Protein AF-A0A453DQG2-F1 (afdb_monomer_lite)

Foldseek 3Di:
DVLQPQLAPPWDWPCCVPFNGDHPLVVQLVQFWKKAFDDDPDDDDDDDDDDDDDPPPVTSIDTDHPVVDDPPDGGPMDTSNVVSVVTDDIDDDDDDDCVVVPPPD

Structure (mmCIF, N/CA/C/O backbone):
data_AF-A0A453DQG2-F1
#
_entry.id   AF-A0A453DQG2-F1
#
loop_
_atom_site.group_PDB
_atom_site.id
_atom_site.type_symbol
_atom_site.label_atom_id
_atom_site.label_alt_id
_atom_site.label_comp_id
_atom_site.label_asym_id
_atom_site.label_entity_id
_atom_site.label_seq_id
_atom_site.pdbx_PDB_ins_code
_atom_site.Cartn_x
_atom_site.Cartn_y
_atom_site.Cartn_z
_atom_site.occupancy
_atom_site.B_iso_or_equiv
_atom_site.auth_seq_id
_atom_site.auth_comp_id
_atom_site.auth_asym_id
_atom_site.auth_atom_id
_atom_site.pdbx_PDB_model_num
ATOM 1 N N . GLU A 1 1 ? 8.469 12.569 1.836 1.00 71.31 1 GLU A N 1
ATOM 2 C CA . GLU A 1 1 ? 8.558 11.764 0.600 1.00 71.31 1 GLU A CA 1
ATOM 3 C C . GLU A 1 1 ? 8.543 10.253 0.829 1.00 71.31 1 GLU A C 1
ATOM 5 O O . GLU A 1 1 ? 7.539 9.638 0.496 1.00 71.31 1 GLU A O 1
ATOM 10 N N . SER A 1 2 ? 9.542 9.633 1.470 1.00 86.06 2 SER A N 1
ATOM 11 C CA . SER A 1 2 ? 9.698 8.161 1.440 1.00 86.06 2 SER A CA 1
ATOM 12 C C . SER A 1 2 ? 8.532 7.314 1.971 1.00 86.06 2 SER A C 1
ATOM 14 O O . SER A 1 2 ? 8.282 6.242 1.439 1.00 86.06 2 SER A O 1
ATOM 16 N N . LEU A 1 3 ? 7.801 7.775 2.993 1.00 87.12 3 LEU A N 1
ATOM 17 C CA . LEU A 1 3 ? 6.611 7.080 3.523 1.00 87.12 3 LEU A CA 1
ATOM 18 C C . LEU A 1 3 ? 5.282 7.656 3.021 1.00 87.12 3 LEU A C 1
ATOM 20 O O . LEU A 1 3 ? 4.231 7.063 3.245 1.00 87.12 3 LEU A O 1
ATOM 24 N N . LYS A 1 4 ? 5.321 8.836 2.395 1.00 89.19 4 LYS A N 1
ATOM 25 C CA . LYS A 1 4 ? 4.126 9.522 1.892 1.00 89.19 4 LYS A CA 1
ATOM 26 C C . LYS A 1 4 ? 3.836 9.125 0.450 1.00 89.19 4 LYS A C 1
ATOM 28 O O . LYS A 1 4 ? 2.691 8.830 0.142 1.00 89.19 4 LYS A O 1
ATOM 33 N N . THR A 1 5 ? 4.877 9.085 -0.377 1.00 90.94 5 THR A N 1
ATOM 34 C CA . THR A 1 5 ? 4.773 9.089 -1.841 1.00 90.94 5 THR A CA 1
ATOM 35 C C . THR A 1 5 ?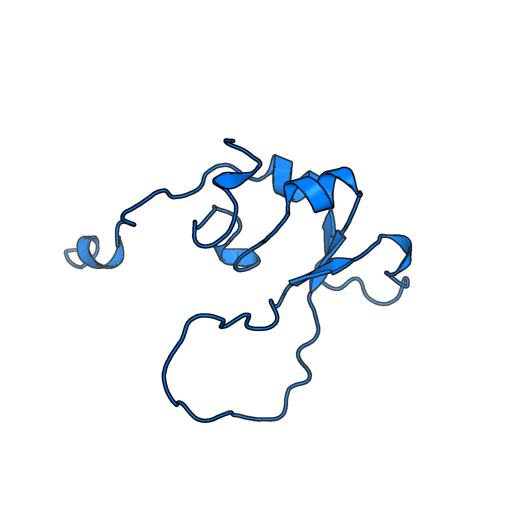 5.182 7.743 -2.430 1.00 90.94 5 THR A C 1
ATOM 37 O O . THR A 1 5 ? 4.431 7.144 -3.187 1.00 90.94 5 THR A O 1
ATOM 40 N N . PHE A 1 6 ? 6.343 7.206 -2.041 1.00 93.81 6 PHE A N 1
ATOM 41 C CA . PHE A 1 6 ? 6.851 5.953 -2.616 1.00 93.81 6 PHE A CA 1
ATOM 42 C C . PHE A 1 6 ? 5.974 4.722 -2.370 1.00 93.81 6 PHE A C 1
ATOM 44 O O . PHE A 1 6 ? 5.908 3.903 -3.277 1.00 93.81 6 PHE A O 1
ATOM 51 N N . PRO A 1 7 ? 5.303 4.539 -1.218 1.00 93.62 7 PRO A N 1
ATOM 52 C CA . PRO A 1 7 ? 4.468 3.361 -0.986 1.00 93.62 7 PRO A CA 1
ATOM 53 C C . PRO A 1 7 ? 3.090 3.452 -1.651 1.00 93.62 7 PRO A C 1
ATOM 55 O O . PRO A 1 7 ? 2.322 2.500 -1.547 1.00 93.62 7 PRO A O 1
ATOM 58 N N . GLN A 1 8 ? 2.760 4.589 -2.275 1.00 93.75 8 GLN A N 1
ATOM 59 C CA . GLN A 1 8 ? 1.494 4.758 -2.979 1.00 93.75 8 GLN A CA 1
ATOM 60 C C . GLN A 1 8 ? 1.525 3.992 -4.306 1.00 93.75 8 GLN A C 1
ATOM 62 O O . GLN A 1 8 ? 2.574 3.950 -4.965 1.00 93.75 8 GLN A O 1
ATOM 67 N N . PRO A 1 9 ? 0.387 3.427 -4.741 1.00 92.25 9 PRO A N 1
ATOM 68 C CA . PRO A 1 9 ? 0.243 2.935 -6.104 1.00 92.25 9 PRO A CA 1
ATOM 69 C C . PRO A 1 9 ? 0.673 4.010 -7.124 1.00 92.25 9 PRO A C 1
ATOM 71 O O . PRO A 1 9 ? 0.467 5.199 -6.873 1.00 92.25 9 PRO A O 1
ATOM 74 N N . PRO A 1 10 ? 1.288 3.630 -8.260 1.00 92.25 10 PRO A N 1
ATOM 75 C CA . PRO A 1 10 ? 1.426 2.270 -8.795 1.00 92.25 10 PRO A CA 1
ATOM 76 C C . PRO A 1 10 ? 2.626 1.475 -8.248 1.00 92.25 10 PRO A C 1
ATOM 78 O O . PRO A 1 10 ? 2.873 0.352 -8.692 1.00 92.25 10 PRO A O 1
ATOM 81 N N . ASN A 1 11 ? 3.390 2.021 -7.299 1.00 93.12 11 ASN A N 1
ATOM 82 C CA . ASN A 1 11 ? 4.549 1.320 -6.760 1.00 93.12 11 ASN A CA 1
ATOM 83 C C . ASN A 1 11 ? 4.114 0.100 -5.938 1.00 93.12 11 ASN A C 1
ATOM 85 O O . ASN A 1 11 ? 3.249 0.180 -5.064 1.00 93.12 11 ASN A O 1
ATOM 89 N N . ARG A 1 12 ? 4.733 -1.053 -6.210 1.00 93.25 12 ARG A N 1
ATOM 90 C CA . ARG A 1 12 ? 4.511 -2.268 -5.425 1.00 93.25 12 ARG A CA 1
ATOM 91 C C . ARG A 1 12 ? 5.275 -2.166 -4.119 1.00 93.25 12 ARG A C 1
ATOM 93 O O . ARG A 1 12 ? 6.392 -1.661 -4.083 1.00 93.25 12 ARG A O 1
ATOM 100 N N . THR A 1 13 ? 4.702 -2.730 -3.068 1.00 95.12 13 THR A N 1
ATOM 101 C CA . THR A 1 13 ? 5.347 -2.880 -1.762 1.00 95.12 13 THR A CA 1
ATOM 102 C C . THR A 1 13 ? 5.343 -4.345 -1.343 1.00 95.12 13 THR A C 1
ATOM 104 O O . THR A 1 13 ? 4.648 -5.176 -1.938 1.00 95.12 13 THR A O 1
ATOM 107 N N . ASN A 1 14 ? 6.036 -4.674 -0.251 1.00 95.25 14 ASN A N 1
ATOM 108 C CA . ASN A 1 14 ? 5.940 -6.007 0.353 1.00 95.25 14 ASN A CA 1
ATOM 109 C C . ASN A 1 14 ? 4.518 -6.373 0.810 1.00 95.25 14 ASN A C 1
ATOM 111 O O . ASN A 1 14 ? 4.226 -7.546 1.015 1.00 95.25 14 ASN A O 1
ATOM 115 N N . LEU A 1 15 ? 3.638 -5.383 0.980 1.00 95.06 15 LEU A N 1
ATOM 116 C CA . LEU A 1 15 ? 2.256 -5.578 1.411 1.00 95.06 15 LEU A CA 1
ATOM 117 C C . LEU A 1 15 ? 1.322 -5.895 0.232 1.00 95.06 15 LEU A C 1
ATOM 119 O O . LEU A 1 15 ? 0.278 -6.518 0.429 1.00 95.06 15 LEU A O 1
ATOM 123 N N . THR A 1 16 ? 1.712 -5.528 -0.995 1.00 92.19 16 THR A N 1
ATOM 124 C CA . THR A 1 16 ? 0.876 -5.669 -2.197 1.00 92.19 16 THR A CA 1
ATOM 125 C C . THR A 1 16 ? 0.484 -7.117 -2.485 1.00 92.19 16 THR A C 1
ATOM 127 O O . THR A 1 16 ? -0.610 -7.360 -2.981 1.00 92.19 16 THR A O 1
ATOM 130 N N . ALA A 1 17 ? 1.334 -8.088 -2.138 1.00 89.38 17 ALA A N 1
ATOM 131 C CA . ALA A 1 17 ? 1.048 -9.507 -2.356 1.00 89.38 17 ALA A CA 1
ATOM 132 C C . ALA A 1 17 ? -0.166 -10.014 -1.557 1.00 89.38 17 ALA A C 1
ATOM 134 O O . ALA A 1 17 ? -0.869 -10.907 -2.016 1.00 89.38 17 ALA A O 1
ATOM 135 N N . THR A 1 18 ? -0.412 -9.458 -0.368 1.00 90.81 18 THR A N 1
ATOM 136 C CA . THR A 1 18 ? -1.501 -9.900 0.517 1.00 90.81 18 THR A CA 1
ATOM 137 C C . THR A 1 18 ? -2.740 -9.027 0.383 1.00 90.81 18 THR A C 1
ATOM 139 O O . THR A 1 18 ? -3.853 -9.544 0.360 1.00 90.81 18 THR A O 1
ATOM 142 N N . TYR A 1 19 ? -2.552 -7.710 0.309 1.00 91.62 19 TYR A N 1
ATOM 143 C CA . TYR A 1 19 ? -3.649 -6.746 0.415 1.00 91.62 19 TYR A CA 1
ATOM 144 C C . TYR A 1 19 ? -3.996 -6.063 -0.911 1.00 91.62 19 TYR A C 1
ATOM 146 O O . TYR A 1 19 ? -4.963 -5.310 -0.972 1.00 91.62 19 TYR A O 1
ATOM 154 N N . GLY A 1 20 ? -3.223 -6.312 -1.971 1.00 91.56 20 GLY A N 1
ATOM 155 C CA . GLY A 1 20 ? -3.312 -5.544 -3.208 1.00 91.56 20 GLY A CA 1
ATOM 156 C C . GLY A 1 20 ? -2.734 -4.127 -3.063 1.00 91.56 20 GLY A C 1
ATOM 157 O O . GLY A 1 20 ? -1.977 -3.848 -2.127 1.00 91.56 20 GLY A O 1
ATOM 158 N N . PRO A 1 21 ? -3.022 -3.227 -4.016 1.00 91.69 21 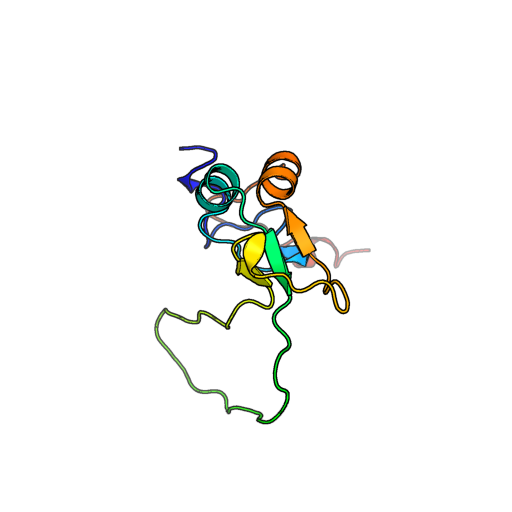PRO A N 1
ATOM 159 C CA . PRO A 1 21 ? -2.638 -1.821 -3.922 1.00 91.69 21 PRO A CA 1
ATOM 160 C C . PRO A 1 21 ? -3.264 -1.167 -2.680 1.00 91.69 21 PRO A C 1
ATOM 162 O O . PRO A 1 21 ? -4.474 -1.243 -2.488 1.00 91.69 21 PRO A O 1
ATOM 165 N N . ILE A 1 22 ? -2.449 -0.521 -1.839 1.00 92.19 22 ILE A N 1
ATOM 166 C CA . ILE A 1 22 ? -2.919 0.203 -0.649 1.00 92.19 22 ILE A CA 1
ATOM 167 C C . ILE A 1 22 ? -2.602 1.684 -0.831 1.00 92.19 22 ILE A C 1
ATOM 169 O O . ILE A 1 22 ? -1.435 2.071 -0.784 1.00 92.19 22 ILE A O 1
ATOM 173 N N . SER A 1 23 ? -3.637 2.506 -0.969 1.00 93.00 23 SER A N 1
ATOM 174 C CA . SER A 1 23 ? -3.506 3.965 -0.980 1.00 93.00 23 SER A CA 1
ATOM 175 C C . SER A 1 23 ? -3.609 4.544 0.431 1.00 93.00 23 SER A C 1
ATOM 177 O O . SER A 1 23 ? -4.217 3.950 1.322 1.00 93.00 23 SER A O 1
ATOM 179 N N . ASP A 1 24 ? -2.991 5.705 0.649 1.00 94.44 24 ASP A N 1
ATOM 180 C CA . ASP A 1 24 ? -3.144 6.528 1.856 1.00 94.44 24 ASP A CA 1
ATOM 181 C C . ASP A 1 24 ? -2.807 5.832 3.186 1.00 94.44 24 ASP A C 1
ATOM 183 O O . ASP A 1 24 ? -3.224 6.275 4.256 1.00 94.44 24 ASP A O 1
ATOM 187 N N . LEU A 1 25 ? -1.972 4.784 3.157 1.00 95.31 25 LEU A N 1
ATOM 188 C CA . LEU A 1 25 ? -1.616 3.981 4.334 1.00 95.31 25 LEU A CA 1
ATOM 189 C C . LEU A 1 25 ? -1.132 4.824 5.530 1.00 95.31 25 LEU A C 1
ATOM 191 O O . LEU A 1 25 ? -1.529 4.584 6.671 1.00 95.31 25 LEU A O 1
ATOM 195 N N . LEU A 1 26 ? -0.278 5.824 5.288 1.00 95.25 26 LEU A N 1
ATOM 196 C CA . LEU A 1 26 ? 0.221 6.698 6.353 1.00 95.25 26 LEU A CA 1
ATOM 197 C C . LEU A 1 26 ? -0.881 7.604 6.923 1.00 95.25 26 LEU A C 1
ATOM 199 O O . LEU A 1 26 ? -0.876 7.886 8.120 1.00 95.25 26 LEU A O 1
ATOM 203 N N . ILE A 1 27 ? -1.814 8.063 6.087 1.00 95.50 27 ILE A N 1
ATOM 204 C CA . ILE A 1 27 ? -2.949 8.893 6.511 1.00 95.50 27 ILE A CA 1
ATOM 205 C C . ILE A 1 27 ? -3.910 8.040 7.343 1.00 95.50 27 ILE A C 1
ATOM 207 O O . ILE A 1 27 ? -4.258 8.419 8.458 1.00 95.50 27 ILE A O 1
ATOM 211 N N . ALA A 1 28 ? -4.244 6.841 6.864 1.00 95.50 28 ALA A N 1
ATOM 212 C CA . ALA A 1 28 ? -5.037 5.861 7.596 1.00 95.50 28 ALA A CA 1
ATOM 213 C C . ALA A 1 28 ? -4.417 5.524 8.964 1.00 95.50 28 ALA A C 1
ATOM 215 O O . ALA A 1 28 ? -5.123 5.474 9.966 1.00 95.50 28 ALA A O 1
ATOM 216 N N . ALA A 1 29 ? -3.090 5.368 9.036 1.00 95.75 29 ALA A N 1
ATOM 217 C CA . ALA A 1 29 ? -2.387 5.117 10.293 1.00 95.75 29 ALA A CA 1
ATOM 218 C C . ALA A 1 29 ? -2.482 6.288 11.280 1.00 95.75 29 ALA A C 1
ATOM 220 O O . ALA A 1 29 ? -2.680 6.058 12.471 1.00 95.75 29 ALA A O 1
ATOM 221 N N . LYS A 1 30 ? -2.367 7.531 10.796 1.00 95.88 30 LYS A N 1
ATOM 222 C CA . LYS A 1 30 ? -2.553 8.733 11.627 1.00 95.88 30 LYS A CA 1
ATOM 223 C C . LYS A 1 30 ? -3.977 8.844 12.162 1.00 95.88 30 LYS A C 1
ATOM 225 O O . LYS A 1 30 ? -4.157 9.238 13.306 1.00 95.88 30 LYS A O 1
ATOM 230 N N . ASN A 1 31 ? -4.948 8.437 11.353 1.00 95.88 31 ASN A N 1
ATOM 231 C CA . ASN A 1 31 ? -6.367 8.448 11.695 1.00 95.88 31 ASN A CA 1
ATOM 232 C C . ASN A 1 31 ? -6.817 7.170 12.426 1.00 95.88 31 ASN A C 1
ATOM 234 O O . ASN A 1 31 ? -8.009 6.936 12.540 1.00 95.88 31 ASN A O 1
ATOM 238 N N . GLN A 1 32 ? -5.880 6.329 12.887 1.00 94.50 32 GLN A N 1
ATOM 239 C CA . GLN A 1 32 ? -6.161 5.094 13.635 1.00 94.50 32 GLN A CA 1
ATOM 240 C C . GLN A 1 32 ? -7.119 4.118 12.924 1.00 94.50 32 GLN A C 1
ATOM 242 O O . GLN A 1 32 ? -7.786 3.313 13.566 1.00 94.50 32 GLN A O 1
ATOM 247 N N . LYS A 1 33 ? -7.137 4.136 11.588 1.00 94.50 33 LYS A N 1
ATOM 248 C CA . LYS A 1 33 ? -8.017 3.285 10.784 1.00 94.50 33 LYS A CA 1
ATOM 249 C C . LYS A 1 33 ? -7.580 1.824 10.763 1.00 94.50 33 LYS A C 1
ATOM 251 O O . LYS A 1 33 ? -6.401 1.483 10.951 1.00 94.50 33 LYS A O 1
ATOM 256 N N . ILE A 1 34 ? -8.536 0.966 10.432 1.00 93.44 34 ILE A N 1
ATOM 257 C CA . ILE A 1 34 ? -8.372 -0.481 10.320 1.00 93.44 34 ILE A CA 1
ATOM 258 C C . ILE A 1 34 ? -8.605 -0.896 8.876 1.00 93.44 34 ILE A C 1
ATOM 260 O O . ILE A 1 34 ? -9.580 -0.491 8.254 1.00 93.44 34 ILE A O 1
ATOM 264 N N . LEU A 1 35 ? -7.692 -1.694 8.331 1.00 92.75 35 LEU A N 1
ATOM 265 C CA . LEU A 1 35 ? -7.874 -2.329 7.036 1.00 92.75 35 LEU A CA 1
ATOM 266 C C . LEU A 1 35 ? -8.752 -3.571 7.222 1.00 92.75 35 LEU A C 1
ATOM 268 O O . LEU A 1 35 ? -8.376 -4.460 7.988 1.00 92.75 35 LEU A O 1
ATOM 272 N N . VAL A 1 36 ? -9.888 -3.632 6.533 1.00 91.00 36 VAL A N 1
ATOM 273 C CA . VAL A 1 36 ? -10.854 -4.739 6.594 1.00 91.00 36 VAL A CA 1
ATOM 274 C C . VAL A 1 36 ? -11.081 -5.336 5.215 1.00 91.00 36 VAL A C 1
ATOM 276 O O . VAL A 1 36 ? -11.078 -4.612 4.219 1.00 91.00 36 VAL A O 1
ATOM 279 N N . GLU A 1 37 ? -11.264 -6.654 5.162 1.00 88.75 37 GLU A N 1
ATOM 280 C CA . GLU A 1 37 ? -11.657 -7.359 3.943 1.00 88.75 37 GLU A CA 1
ATOM 281 C C . GLU A 1 37 ? -13.118 -7.027 3.595 1.00 88.75 37 GLU A C 1
ATOM 283 O O . GLU A 1 37 ? -13.989 -7.096 4.460 1.00 88.75 37 GLU A O 1
ATOM 288 N N . VAL A 1 38 ? -13.386 -6.635 2.348 1.00 85.75 38 VAL A N 1
ATOM 289 C CA . VAL A 1 38 ? -14.741 -6.394 1.840 1.00 85.75 38 VAL A CA 1
ATOM 290 C C . VAL A 1 38 ? -15.255 -7.696 1.243 1.00 85.75 38 VAL A C 1
ATOM 292 O O . VAL A 1 38 ? -14.667 -8.214 0.290 1.00 85.75 38 VAL A O 1
ATOM 295 N N . GLU A 1 39 ? -16.354 -8.223 1.781 1.00 71.62 39 GLU A N 1
ATOM 296 C CA . GLU A 1 39 ? -17.033 -9.364 1.175 1.00 71.62 39 GLU A CA 1
ATOM 297 C C . GLU A 1 39 ? -17.470 -8.995 -0.242 1.00 71.62 39 GLU A C 1
ATOM 299 O O . GLU A 1 39 ? -18.233 -8.056 -0.475 1.00 71.62 39 GLU A O 1
ATOM 304 N N . SER A 1 40 ? -16.931 -9.718 -1.219 1.00 62.41 40 SER A N 1
ATOM 305 C CA . SER A 1 40 ? -17.341 -9.567 -2.606 1.00 62.41 40 SER A CA 1
ATOM 306 C C . SER A 1 40 ? -18.688 -10.262 -2.745 1.00 62.41 40 SER A C 1
ATOM 308 O O . SER A 1 40 ? -18.744 -11.489 -2.680 1.00 62.41 40 SER A O 1
ATOM 310 N N . SER A 1 41 ? -19.774 -9.510 -2.935 1.00 51.75 41 SER A N 1
ATOM 311 C CA . SER A 1 41 ? -21.060 -10.095 -3.320 1.00 51.75 41 SER A CA 1
ATOM 312 C C . SER A 1 41 ? -20.880 -10.778 -4.682 1.00 51.75 41 SER A C 1
ATOM 314 O O . SER A 1 41 ? -20.870 -10.127 -5.730 1.00 51.75 41 SER A O 1
ATOM 316 N N . SER A 1 42 ? -20.620 -12.081 -4.672 1.00 47.53 42 SER A N 1
ATOM 317 C CA . SER A 1 42 ? -20.370 -12.867 -5.874 1.00 47.53 42 SER A CA 1
ATOM 318 C C . SER A 1 42 ? -21.643 -12.943 -6.718 1.00 47.53 42 SER A C 1
ATOM 320 O O . SER A 1 42 ? -22.692 -13.366 -6.242 1.00 47.53 42 SER A O 1
ATOM 322 N N . GLY A 1 43 ? -21.567 -12.505 -7.980 1.00 43.62 43 GLY A N 1
ATOM 323 C CA . GLY A 1 43 ? -22.710 -12.644 -8.882 1.00 43.62 43 GLY A CA 1
ATOM 324 C C . GLY A 1 43 ? -22.721 -11.824 -10.168 1.00 43.62 43 GLY A C 1
ATOM 325 O O . GLY A 1 43 ? -23.794 -11.364 -10.542 1.00 43.62 43 GLY A O 1
ATOM 326 N N . LYS A 1 44 ? -21.597 -11.624 -10.872 1.00 37.47 44 LYS A N 1
ATOM 327 C CA . LYS A 1 44 ? -21.625 -11.529 -12.349 1.00 37.47 44 LYS A CA 1
ATOM 328 C C . LYS A 1 44 ? -20.220 -11.558 -12.962 1.00 37.47 44 LYS A C 1
ATOM 330 O O . LYS A 1 44 ? -19.384 -10.766 -12.527 1.00 37.47 44 LYS A O 1
ATOM 335 N N . PRO A 1 45 ? -19.964 -12.387 -13.991 1.00 41.50 45 PRO A N 1
ATOM 336 C CA . PRO A 1 45 ? -18.824 -12.166 -14.868 1.00 41.50 45 PRO A CA 1
ATOM 337 C C . PRO A 1 45 ? -19.103 -10.889 -15.674 1.00 41.50 45 PRO A C 1
ATOM 339 O O . PRO A 1 45 ? -20.241 -10.654 -16.090 1.00 41.50 45 PRO A O 1
ATOM 342 N N . ARG A 1 46 ? -18.101 -10.026 -15.838 1.00 42.97 46 ARG A N 1
ATOM 343 C CA . ARG A 1 46 ? -18.183 -8.890 -16.759 1.00 42.97 46 ARG A CA 1
ATOM 344 C C . ARG A 1 46 ? -17.093 -9.046 -17.802 1.00 42.97 46 ARG A C 1
ATOM 346 O O . ARG A 1 46 ? -15.931 -9.228 -17.452 1.00 42.97 46 ARG A O 1
ATOM 353 N N . ASP A 1 47 ? -17.554 -9.023 -19.043 1.00 41.91 47 ASP A N 1
ATOM 354 C CA . ASP A 1 47 ? -16.802 -9.204 -20.269 1.00 41.91 47 ASP A CA 1
ATOM 355 C C . ASP A 1 47 ? -15.640 -8.215 -20.408 1.00 41.91 47 ASP A C 1
ATOM 357 O O . ASP A 1 47 ? -15.693 -7.062 -19.972 1.00 41.91 47 ASP A O 1
ATOM 361 N N . GLU A 1 48 ? -14.583 -8.710 -21.039 1.00 54.84 48 GLU A N 1
ATOM 362 C CA . GLU A 1 48 ? -13.379 -7.981 -21.403 1.00 54.84 48 GLU A CA 1
ATOM 363 C C . GLU A 1 48 ? -13.686 -6.923 -22.476 1.00 54.84 48 GLU A C 1
ATOM 365 O O . GLU A 1 48 ? -13.970 -7.274 -23.619 1.00 54.84 48 GLU A O 1
ATOM 370 N N . GLN A 1 49 ? -13.552 -5.624 -22.164 1.00 40.53 49 GLN A N 1
ATOM 371 C CA . GLN A 1 49 ? -13.246 -4.631 -23.204 1.00 40.53 49 GLN A CA 1
ATOM 372 C C . GLN A 1 49 ? -12.610 -3.326 -22.680 1.00 40.53 49 GLN A C 1
ATOM 374 O O . GLN A 1 49 ? -13.261 -2.466 -22.101 1.00 40.53 49 GLN A O 1
ATOM 379 N N . ASN A 1 50 ? -11.303 -3.222 -22.937 1.00 39.69 50 ASN A N 1
ATOM 380 C CA . ASN A 1 50 ? -10.492 -2.079 -23.386 1.00 39.69 50 ASN A CA 1
ATOM 381 C C . ASN A 1 50 ? -10.659 -0.649 -22.808 1.00 39.69 50 ASN A C 1
ATOM 383 O O . ASN A 1 50 ? -11.623 0.056 -23.083 1.00 39.69 50 ASN A O 1
ATOM 387 N N . ASN A 1 51 ? -9.504 -0.180 -22.306 1.00 39.81 51 ASN A N 1
ATOM 388 C CA . ASN A 1 51 ? -8.917 1.170 -22.342 1.00 39.81 51 ASN A CA 1
ATOM 389 C C . ASN A 1 51 ? -9.308 2.247 -21.309 1.00 39.81 51 ASN A C 1
ATOM 391 O O . ASN A 1 51 ? -10.464 2.553 -21.061 1.00 39.81 51 ASN A O 1
ATOM 395 N N . VAL A 1 52 ? -8.233 2.910 -20.852 1.00 36.88 52 VAL A N 1
ATOM 396 C CA . VAL A 1 52 ? -8.130 4.122 -20.019 1.00 36.88 52 VAL A CA 1
ATOM 397 C C . VAL A 1 52 ? -8.333 3.917 -18.511 1.00 36.88 52 VAL A C 1
ATOM 399 O O . VAL A 1 52 ? -9.390 4.135 -17.943 1.00 36.88 52 VAL A O 1
ATOM 402 N N . GLY A 1 53 ? -7.230 3.578 -17.842 1.00 38.06 53 GLY A N 1
ATOM 403 C CA . GLY A 1 53 ? -6.679 4.483 -16.831 1.00 38.06 53 GLY A CA 1
ATOM 404 C C . GLY A 1 53 ? -7.439 4.732 -15.530 1.00 38.06 53 GLY A C 1
ATOM 405 O O . GLY A 1 53 ? -7.124 5.727 -14.904 1.00 38.06 53 GLY A O 1
ATOM 406 N N . GLU A 1 54 ? -8.368 3.891 -15.077 1.00 42.81 54 GLU A N 1
ATOM 407 C CA . GLU A 1 54 ? -8.882 4.010 -13.700 1.00 42.81 54 GLU A CA 1
ATOM 408 C C . GLU A 1 54 ? -9.539 2.713 -13.208 1.00 42.81 54 GLU A C 1
ATOM 410 O O . GLU A 1 54 ? -10.677 2.673 -12.754 1.00 42.81 54 GLU A O 1
ATOM 415 N N . ASN A 1 55 ? -8.816 1.596 -13.289 1.00 35.75 55 ASN A N 1
ATOM 416 C CA . ASN A 1 55 ? -9.312 0.332 -12.749 1.00 35.75 55 ASN A CA 1
ATOM 417 C C . ASN A 1 55 ? -9.040 0.278 -11.244 1.00 35.75 55 ASN A C 1
ATOM 419 O O . ASN A 1 55 ? -8.231 -0.524 -10.773 1.00 35.75 55 ASN A O 1
ATOM 423 N N . ALA A 1 56 ? -9.738 1.113 -10.475 1.00 44.28 56 ALA A N 1
ATOM 424 C CA . ALA A 1 56 ? -10.016 0.796 -9.085 1.00 44.28 56 ALA A CA 1
ATOM 425 C C . ALA A 1 56 ? -10.930 -0.439 -9.089 1.00 44.28 56 ALA A C 1
ATOM 427 O O . ALA A 1 56 ? -12.145 -0.341 -8.932 1.00 44.28 56 ALA A O 1
ATOM 428 N N . HIS A 1 57 ? -10.354 -1.630 -9.303 1.00 46.41 57 HIS A N 1
ATOM 429 C CA . HIS A 1 57 ? -10.950 -2.829 -8.728 1.00 46.41 57 HIS A CA 1
ATOM 430 C C . HIS A 1 57 ? -11.264 -2.460 -7.280 1.00 46.41 57 HIS A C 1
ATOM 432 O O . HIS A 1 57 ? -10.331 -2.009 -6.604 1.00 46.41 57 HIS A O 1
ATOM 438 N N . PRO A 1 58 ? -12.526 -2.557 -6.818 1.00 54.78 58 PRO A N 1
ATOM 439 C CA . PRO A 1 58 ? -12.819 -2.323 -5.418 1.00 54.78 58 PRO A CA 1
ATOM 440 C C . PRO A 1 58 ? -11.907 -3.274 -4.661 1.00 54.78 58 PRO A C 1
ATOM 442 O O . PRO A 1 58 ? -12.017 -4.495 -4.790 1.00 54.78 58 PRO A O 1
ATOM 445 N N . GLY A 1 59 ? -10.890 -2.694 -4.023 1.00 63.91 59 GLY A N 1
ATOM 446 C CA . GLY A 1 59 ? -9.833 -3.466 -3.411 1.00 63.91 59 GLY A CA 1
ATOM 447 C C . GLY A 1 59 ? -10.497 -4.436 -2.457 1.00 63.91 59 GLY A C 1
ATOM 448 O O . GLY A 1 59 ? -11.403 -4.054 -1.714 1.00 63.91 59 GLY A O 1
ATOM 449 N N . LYS A 1 60 ? -10.034 -5.687 -2.458 1.00 84.75 60 LYS A N 1
ATOM 450 C CA . LYS A 1 60 ? -10.456 -6.703 -1.485 1.00 84.75 60 LYS A CA 1
ATOM 451 C C . LYS A 1 60 ? -10.385 -6.181 -0.048 1.00 84.75 60 LYS A C 1
ATOM 453 O O . LYS A 1 60 ? -11.027 -6.735 0.830 1.00 84.75 60 LYS A O 1
ATOM 458 N N . PHE A 1 61 ? -9.623 -5.114 0.186 1.00 89.31 61 PHE A N 1
ATOM 459 C CA . PHE A 1 61 ? -9.478 -4.450 1.460 1.00 89.31 61 PHE A CA 1
ATOM 460 C C . PHE A 1 61 ? -9.781 -2.949 1.376 1.00 89.31 61 PHE A C 1
ATOM 462 O O . PHE A 1 61 ? -9.400 -2.288 0.410 1.00 89.31 61 PHE A O 1
ATOM 469 N N . LYS A 1 62 ? -10.396 -2.397 2.429 1.00 91.69 62 LYS A N 1
ATOM 470 C CA . LYS A 1 62 ? -10.629 -0.951 2.601 1.00 91.69 62 LYS A CA 1
ATOM 471 C C . LYS A 1 62 ? -10.313 -0.496 4.025 1.00 91.69 62 LYS A C 1
ATOM 473 O O . LYS A 1 62 ? -10.377 -1.298 4.953 1.00 91.69 62 LYS A O 1
ATOM 478 N N . PHE A 1 63 ? -9.983 0.783 4.203 1.00 92.81 63 PHE A N 1
ATOM 479 C CA . PHE A 1 63 ? -9.819 1.370 5.534 1.00 92.81 63 PHE A CA 1
ATOM 480 C C . PHE A 1 63 ? -11.161 1.854 6.088 1.00 92.81 63 PHE A C 1
ATOM 482 O O . PHE A 1 63 ? -11.833 2.653 5.440 1.00 92.81 63 PHE A O 1
ATOM 489 N N . VAL A 1 64 ? -11.500 1.414 7.294 1.00 92.31 64 VAL A N 1
ATOM 490 C CA . VAL A 1 64 ? -12.675 1.839 8.069 1.00 92.31 64 VAL A CA 1
ATOM 491 C C . VAL A 1 64 ? -12.242 2.391 9.422 1.00 92.31 64 VAL A C 1
ATOM 493 O O . VAL A 1 64 ? -11.108 2.159 9.861 1.00 92.31 64 VAL A O 1
ATOM 496 N N . ASP A 1 65 ? -13.131 3.134 10.069 1.00 90.69 65 ASP A N 1
ATOM 497 C CA . ASP A 1 65 ? -12.915 3.592 11.439 1.00 90.69 65 ASP A CA 1
ATOM 498 C C . ASP A 1 65 ? -13.176 2.443 12.429 1.00 90.69 65 ASP A C 1
ATOM 500 O O . ASP A 1 65 ? -13.995 1.559 12.177 1.00 90.69 65 ASP A O 1
ATOM 504 N N . ASP A 1 66 ? -12.465 2.430 13.561 1.00 79.00 66 ASP A N 1
ATOM 505 C CA . ASP A 1 66 ? -12.546 1.347 14.563 1.00 79.00 66 ASP A CA 1
ATOM 506 C C . ASP A 1 66 ? -13.980 1.166 15.109 1.00 79.00 66 ASP A C 1
ATOM 508 O O . ASP A 1 66 ? -14.430 0.058 15.390 1.00 79.00 66 ASP A O 1
ATOM 512 N N . SER A 1 67 ? -14.757 2.254 15.155 1.00 73.69 67 SER A N 1
ATOM 513 C CA . SER A 1 67 ? -16.164 2.254 15.573 1.00 73.69 67 SER A CA 1
ATOM 514 C C . SER A 1 67 ? -17.120 1.530 14.620 1.00 73.69 67 SER A C 1
ATOM 516 O O . SER A 1 67 ? -18.233 1.205 15.026 1.00 73.69 67 SER A O 1
ATOM 518 N N . GLU A 1 68 ? -16.729 1.295 13.363 1.00 65.19 68 GLU A N 1
ATOM 519 C CA . GLU A 1 68 ? -17.584 0.650 12.355 1.00 65.19 68 GLU A CA 1
ATOM 520 C C . GLU A 1 68 ? -17.520 -0.886 12.405 1.00 65.19 68 GLU A C 1
ATOM 522 O O . GLU A 1 68 ? -18.340 -1.559 11.779 1.00 65.19 68 GLU A O 1
ATOM 527 N N . ILE A 1 69 ? -16.580 -1.464 13.161 1.00 64.56 69 ILE A N 1
ATOM 528 C CA . ILE A 1 69 ? -16.424 -2.918 13.266 1.00 64.56 69 ILE A CA 1
ATOM 529 C C . ILE A 1 69 ? -17.336 -3.443 14.382 1.00 64.56 69 ILE A C 1
ATOM 531 O O . ILE A 1 69 ? -16.961 -3.505 15.555 1.00 64.56 69 ILE A O 1
ATOM 535 N N . GLN A 1 70 ? -18.558 -3.836 14.018 1.00 57.22 70 GLN A N 1
ATOM 536 C CA . GLN A 1 70 ? -19.439 -4.577 14.923 1.00 57.22 70 GLN A CA 1
ATOM 537 C C . GLN A 1 70 ? -18.807 -5.942 15.256 1.00 57.22 70 GLN A C 1
ATOM 539 O O . GLN A 1 70 ? -18.152 -6.562 14.424 1.00 57.22 70 GLN A O 1
ATOM 544 N N . LYS A 1 71 ? -18.944 -6.384 16.513 1.00 56.50 71 LYS A N 1
ATOM 545 C CA . LYS A 1 71 ? -18.205 -7.504 17.138 1.00 56.50 71 LYS A CA 1
ATOM 546 C C . LYS A 1 71 ? -18.455 -8.900 16.540 1.00 56.50 71 LYS A C 1
ATOM 548 O O . LYS A 1 71 ? -17.894 -9.866 17.061 1.00 56.50 71 LYS A O 1
ATOM 553 N N . GLU A 1 72 ? -19.274 -9.030 15.508 1.00 50.44 72 GLU A N 1
ATOM 554 C CA . GLU A 1 72 ? -19.630 -10.319 14.920 1.00 50.44 72 GLU A CA 1
ATOM 555 C C . GLU A 1 72 ? -18.694 -10.650 13.756 1.00 50.44 72 GLU A C 1
ATOM 557 O O . GLU A 1 72 ? -18.567 -9.886 12.808 1.00 50.44 72 GLU A O 1
ATOM 562 N N . GLU A 1 73 ? -17.973 -11.764 13.927 1.00 52.97 73 GLU A N 1
ATOM 563 C CA . GLU A 1 73 ? -16.976 -12.354 13.024 1.00 52.97 73 GLU A CA 1
ATOM 564 C C . GLU A 1 73 ? -15.952 -11.377 12.457 1.00 52.97 73 GLU A C 1
ATOM 566 O O . GLU A 1 73 ? -16.138 -10.829 11.385 1.00 52.97 73 GLU A O 1
ATOM 571 N N . ARG A 1 74 ? -14.807 -11.216 13.140 1.00 57.00 74 ARG A N 1
ATOM 572 C CA . ARG A 1 74 ? -13.671 -10.439 12.615 1.00 57.00 74 ARG A CA 1
ATOM 573 C C . ARG A 1 74 ? -13.277 -10.976 11.228 1.00 57.00 74 ARG A C 1
ATOM 575 O O . ARG A 1 74 ? -12.552 -11.979 11.174 1.00 57.00 74 ARG A O 1
ATOM 582 N N . PRO A 1 75 ? -13.633 -10.298 10.119 1.00 62.66 75 PRO A N 1
ATOM 583 C CA . PRO A 1 75 ? -13.003 -10.573 8.840 1.00 62.66 75 PRO A CA 1
ATOM 584 C C . PRO A 1 75 ? -11.521 -10.243 9.037 1.00 62.66 75 PRO A C 1
ATO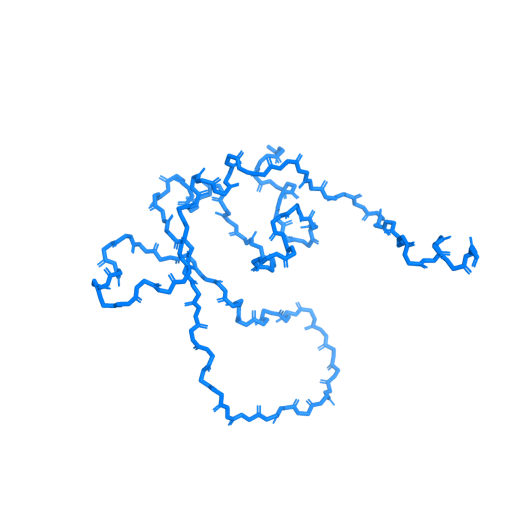M 586 O O . PRO A 1 75 ? -11.189 -9.442 9.915 1.00 62.66 75 PRO A O 1
ATOM 589 N N . LYS A 1 76 ? -10.605 -10.854 8.280 1.00 72.62 76 LYS A N 1
ATOM 590 C CA . LYS A 1 76 ? -9.153 -10.625 8.423 1.00 72.62 76 LYS A CA 1
ATOM 591 C C . LYS A 1 76 ? -8.844 -9.117 8.440 1.00 72.62 76 LYS A C 1
ATOM 593 O O . LYS A 1 76 ? -8.767 -8.489 7.388 1.00 72.62 76 LYS A O 1
ATOM 598 N N . SER A 1 77 ? -8.680 -8.541 9.632 1.00 87.25 77 SER A N 1
ATOM 599 C CA . SER A 1 77 ? -8.538 -7.101 9.842 1.00 87.25 77 SER A CA 1
ATOM 600 C C . SER A 1 77 ? -7.175 -6.774 10.437 1.00 87.25 77 SER A C 1
ATOM 602 O O . SER A 1 77 ? -6.544 -7.591 11.113 1.00 87.25 77 SER A O 1
ATOM 604 N N . THR A 1 78 ? -6.637 -5.596 10.124 1.00 92.12 78 THR A N 1
ATOM 605 C CA . THR A 1 78 ? -5.321 -5.168 10.616 1.00 92.12 78 THR A CA 1
ATOM 606 C C . THR A 1 78 ? -5.248 -3.650 10.731 1.00 92.12 78 THR A C 1
ATOM 608 O O . THR A 1 78 ? -5.608 -2.929 9.806 1.00 92.12 78 THR A O 1
ATOM 611 N N . MET A 1 79 ? -4.709 -3.149 11.847 1.00 95.06 79 MET A N 1
ATOM 612 C CA . MET A 1 79 ? -4.468 -1.715 12.049 1.00 95.06 79 MET A CA 1
ATOM 613 C C . MET A 1 79 ? -3.543 -1.140 10.968 1.00 95.06 79 MET A C 1
ATOM 615 O O . MET A 1 79 ? -2.457 -1.679 10.725 1.00 95.06 79 MET A O 1
ATOM 619 N N . ALA A 1 80 ? -3.881 0.028 10.420 1.00 95.81 80 ALA A N 1
A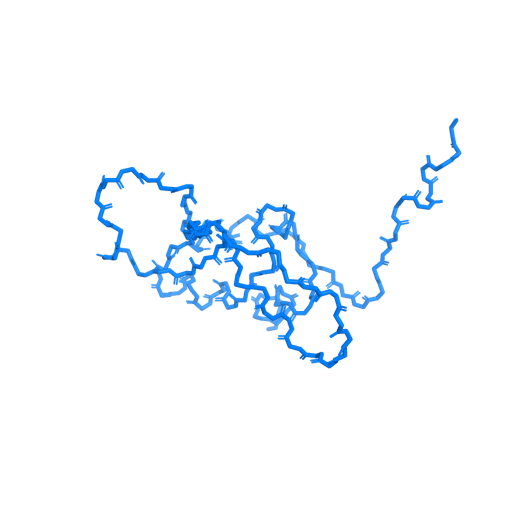TOM 620 C CA . ALA A 1 80 ? -3.023 0.730 9.462 1.00 95.81 80 ALA A CA 1
ATOM 621 C C . ALA A 1 80 ? -1.616 1.003 10.034 1.00 95.81 80 ALA A C 1
ATOM 623 O O . ALA A 1 80 ? -0.602 0.788 9.370 1.00 95.81 80 ALA A O 1
ATOM 624 N N . ALA A 1 81 ? -1.522 1.366 11.318 1.00 96.56 81 ALA A N 1
ATOM 625 C CA . ALA A 1 81 ? -0.239 1.558 11.995 1.00 96.56 81 ALA A CA 1
ATOM 626 C C . ALA A 1 81 ? 0.617 0.274 12.051 1.00 96.56 81 ALA A C 1
ATOM 628 O O . ALA A 1 81 ? 1.846 0.342 12.007 1.00 96.56 81 ALA A O 1
ATOM 629 N N . ALA A 1 82 ? 0.002 -0.911 12.137 1.00 96.25 82 ALA A N 1
ATOM 630 C CA . ALA A 1 82 ? 0.735 -2.176 12.086 1.00 96.25 82 ALA A CA 1
ATOM 631 C C . ALA A 1 82 ? 1.290 -2.446 10.679 1.00 96.25 82 ALA A C 1
ATOM 633 O O . ALA A 1 82 ? 2.419 -2.916 10.551 1.00 96.25 82 ALA A O 1
ATOM 634 N N . LEU A 1 83 ? 0.539 -2.093 9.633 1.00 96.06 83 LEU A N 1
A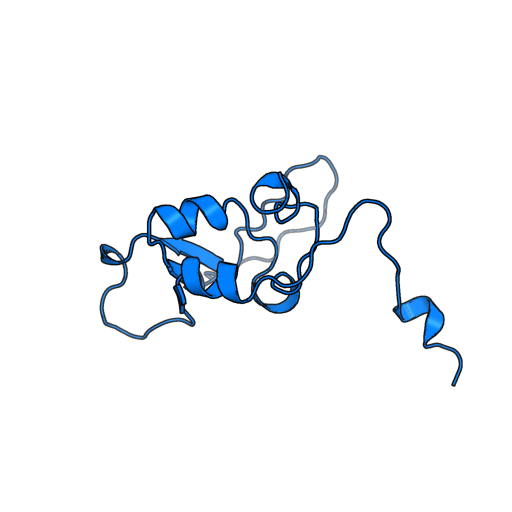TOM 635 C CA . LEU A 1 83 ? 0.996 -2.189 8.246 1.00 96.06 83 LEU A CA 1
ATOM 636 C C . LEU A 1 83 ? 2.162 -1.235 7.962 1.00 96.06 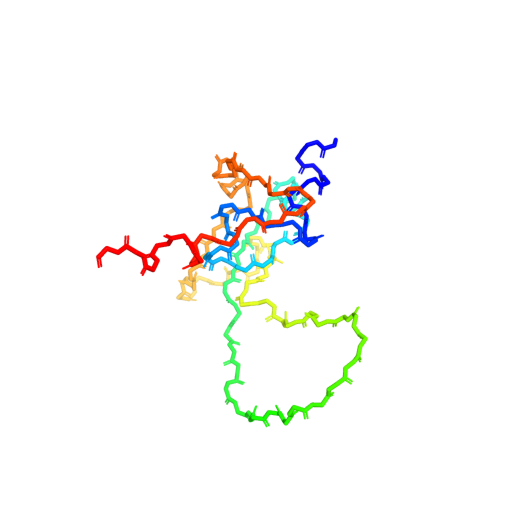83 LEU A C 1
ATOM 638 O O . LEU A 1 83 ? 3.154 -1.672 7.386 1.00 96.06 83 LEU A O 1
ATOM 642 N N . VAL A 1 84 ? 2.123 0.009 8.457 1.00 96.44 84 VAL A N 1
ATOM 643 C CA . VAL A 1 84 ? 3.268 0.940 8.361 1.00 96.44 84 VAL A CA 1
ATOM 644 C C . VAL A 1 84 ? 4.527 0.333 8.986 1.00 96.44 84 VAL A C 1
ATOM 646 O O . VAL A 1 84 ? 5.594 0.371 8.382 1.00 96.44 84 VAL A O 1
ATOM 649 N N . ARG A 1 85 ? 4.414 -0.304 10.160 1.00 97.00 85 ARG A N 1
ATOM 650 C CA . ARG A 1 85 ? 5.555 -0.978 10.811 1.00 97.00 85 ARG A CA 1
ATOM 651 C C . ARG A 1 85 ? 6.059 -2.203 10.048 1.00 97.00 85 ARG A C 1
ATOM 653 O O . ARG A 1 85 ? 7.217 -2.575 10.234 1.00 97.00 85 ARG A O 1
ATOM 660 N N . LYS A 1 86 ? 5.217 -2.835 9.223 1.00 96.38 86 LYS A N 1
ATOM 661 C CA . LYS A 1 86 ? 5.556 -3.983 8.364 1.00 96.38 86 LYS A CA 1
ATOM 662 C C . LYS A 1 86 ? 6.037 -3.574 6.972 1.00 96.38 86 LYS A C 1
ATOM 664 O O . LYS A 1 86 ? 6.545 -4.433 6.256 1.00 96.38 86 LYS A O 1
ATOM 669 N N . LEU A 1 87 ? 5.895 -2.311 6.577 1.00 96.25 87 LEU A N 1
ATOM 670 C CA . LEU A 1 87 ? 6.416 -1.816 5.311 1.00 96.25 87 LEU A CA 1
ATOM 671 C C . LEU A 1 87 ? 7.952 -1.884 5.336 1.00 96.25 87 LEU A C 1
ATOM 673 O O . LEU A 1 87 ? 8.598 -1.411 6.276 1.00 96.25 87 LEU A O 1
ATOM 677 N N . ARG A 1 88 ? 8.535 -2.537 4.331 1.00 95.81 88 ARG A N 1
ATOM 678 C CA . ARG A 1 88 ? 9.985 -2.778 4.229 1.00 95.81 88 ARG A CA 1
ATOM 679 C C . ARG A 1 88 ? 10.568 -2.297 2.913 1.00 95.81 88 ARG A C 1
ATOM 681 O O . ARG A 1 88 ? 11.697 -1.826 2.906 1.00 95.81 88 ARG A O 1
ATOM 688 N N . TRP A 1 89 ? 9.805 -2.382 1.827 1.00 95.69 89 TRP A N 1
ATOM 689 C CA . TRP A 1 89 ? 10.244 -1.908 0.521 1.00 95.69 89 TRP A CA 1
ATOM 690 C C . TRP A 1 89 ? 9.085 -1.339 -0.291 1.00 95.69 89 TRP A C 1
ATOM 692 O O . TRP A 1 89 ? 7.925 -1.709 -0.088 1.00 95.69 89 TRP A O 1
ATOM 702 N N . SER A 1 90 ? 9.438 -0.454 -1.220 1.00 94.88 90 SER A N 1
ATOM 703 C CA . SER A 1 90 ? 8.601 -0.032 -2.337 1.00 94.88 90 SER A CA 1
ATOM 704 C C . SER A 1 90 ? 9.449 -0.024 -3.610 1.00 94.88 90 SER A C 1
ATOM 706 O O . SER A 1 90 ? 10.619 0.357 -3.558 1.00 94.88 90 SER A O 1
ATOM 708 N N . THR A 1 91 ? 8.899 -0.478 -4.733 1.00 94.31 91 THR A N 1
ATOM 709 C CA . THR A 1 91 ? 9.567 -0.400 -6.042 1.00 94.31 91 THR A CA 1
ATOM 710 C C . THR A 1 91 ? 9.531 1.022 -6.577 1.00 94.31 91 THR A C 1
ATOM 712 O O . THR A 1 91 ? 8.561 1.732 -6.336 1.00 94.31 91 THR A O 1
ATOM 715 N N . LEU A 1 92 ? 10.519 1.402 -7.382 1.00 92.44 92 LEU A N 1
ATOM 716 C CA . LEU A 1 92 ? 10.531 2.666 -8.113 1.00 92.44 92 LEU A CA 1
ATOM 717 C C . LEU A 1 92 ? 10.982 2.404 -9.553 1.00 92.44 92 LEU A C 1
ATOM 719 O O . LEU A 1 92 ? 11.953 1.681 -9.768 1.00 92.44 92 LEU A O 1
ATOM 723 N N . GLY A 1 93 ? 10.292 2.996 -10.528 1.00 90.25 93 GLY A N 1
ATOM 724 C CA . GLY A 1 93 ? 10.649 2.862 -11.942 1.00 90.25 93 GLY A CA 1
ATOM 725 C C . GLY A 1 93 ? 10.444 1.447 -12.498 1.00 90.25 93 GLY A C 1
ATOM 726 O O . GLY A 1 93 ? 9.414 0.818 -12.247 1.00 90.25 93 GLY A O 1
ATOM 727 N N . LEU A 1 94 ? 11.411 0.969 -13.291 1.00 90.12 94 LEU A N 1
ATOM 728 C CA . LEU A 1 94 ? 11.347 -0.331 -13.964 1.00 90.12 94 LEU A CA 1
ATOM 729 C C . LEU A 1 94 ? 11.356 -1.478 -12.944 1.00 90.12 94 LEU A C 1
ATOM 731 O O . LEU A 1 94 ? 12.269 -1.598 -12.128 1.00 90.12 94 LEU A O 1
ATOM 735 N N . GLN A 1 95 ? 10.350 -2.348 -13.018 1.00 87.00 95 GLN A N 1
ATOM 736 C CA . GLN A 1 95 ? 10.242 -3.515 -12.148 1.00 87.00 95 GLN A CA 1
ATOM 737 C C . GLN A 1 95 ? 10.850 -4.737 -12.830 1.00 87.00 95 GLN A C 1
ATOM 739 O O . GLN A 1 95 ? 10.518 -5.061 -13.969 1.00 87.00 95 GLN A O 1
ATOM 744 N N . PHE A 1 96 ? 11.740 -5.417 -12.114 1.00 87.56 96 PHE A N 1
ATOM 745 C CA . PHE A 1 96 ? 12.386 -6.622 -12.609 1.00 87.56 96 PHE A CA 1
ATOM 746 C C . PHE A 1 96 ? 11.435 -7.828 -12.559 1.00 87.56 96 PHE A C 1
ATOM 748 O O . PHE A 1 96 ? 10.782 -8.071 -11.541 1.00 87.56 96 PHE A O 1
ATOM 755 N N . ASP A 1 97 ? 11.390 -8.598 -13.646 1.00 86.06 97 ASP A N 1
ATOM 756 C CA . ASP A 1 97 ? 10.580 -9.811 -13.769 1.00 86.06 97 ASP A CA 1
ATOM 757 C C . ASP A 1 97 ? 11.436 -11.061 -13.528 1.00 86.06 97 ASP A C 1
ATOM 759 O O . ASP A 1 97 ? 12.118 -11.564 -14.423 1.00 86.06 97 ASP A O 1
ATOM 763 N N . TRP A 1 98 ? 11.380 -11.571 -12.297 1.00 83.75 98 TRP A N 1
ATOM 764 C CA . TRP A 1 98 ? 12.139 -12.749 -11.875 1.00 83.75 98 TRP A CA 1
ATOM 765 C C . TRP A 1 98 ? 11.715 -14.043 -12.583 1.00 83.75 98 TRP A C 1
ATOM 767 O O . TRP A 1 98 ? 12.527 -14.962 -12.679 1.00 83.75 98 TRP A O 1
ATOM 777 N N . SER A 1 99 ? 10.494 -14.120 -13.132 1.00 84.81 99 SER A N 1
ATOM 778 C CA . SER A 1 99 ? 10.028 -15.326 -13.836 1.00 84.81 99 SER A CA 1
ATOM 779 C C . SER A 1 99 ? 10.876 -15.640 -15.071 1.00 84.81 99 SER A C 1
ATOM 781 O O . SER A 1 99 ? 11.073 -16.805 -15.410 1.00 84.81 99 SER A O 1
ATOM 783 N N . LYS A 1 100 ? 11.453 -14.606 -15.694 1.00 85.00 100 LYS A N 1
ATOM 784 C CA . LYS A 1 100 ? 12.313 -14.738 -16.875 1.00 85.00 100 LYS A CA 1
ATOM 785 C C . LYS A 1 100 ? 13.720 -15.248 -16.567 1.00 85.00 100 LYS A C 1
ATOM 787 O O . LYS A 1 100 ? 14.421 -15.653 -17.486 1.00 85.00 100 LYS A O 1
ATOM 792 N N . VAL A 1 101 ? 14.140 -15.229 -15.302 1.00 80.69 101 VAL A N 1
ATOM 793 C CA . VAL A 1 101 ? 15.476 -15.686 -14.883 1.00 80.69 101 VAL A CA 1
ATOM 794 C C . VAL A 1 101 ? 15.445 -17.141 -14.415 1.00 80.69 101 VAL A C 1
ATOM 796 O O . VAL A 1 101 ? 16.388 -17.884 -14.659 1.00 80.69 101 VAL A O 1
ATOM 799 N N . CYS A 1 102 ? 14.351 -17.584 -13.790 1.00 67.12 102 CYS A N 1
ATOM 800 C CA . CYS A 1 102 ? 14.249 -18.916 -13.186 1.00 67.12 102 CYS A CA 1
ATOM 801 C C . CYS A 1 102 ? 13.949 -20.068 -14.169 1.00 67.12 102 CYS A C 1
ATOM 803 O O . CYS A 1 102 ? 13.791 -21.198 -13.718 1.00 67.12 102 CYS A O 1
ATOM 805 N N . MET A 1 103 ? 13.869 -19.818 -15.482 1.00 60.16 103 MET A N 1
ATOM 806 C CA . MET A 1 103 ? 13.562 -20.848 -16.496 1.00 60.16 103 MET A CA 1
ATOM 807 C C . MET A 1 103 ? 14.767 -21.695 -16.942 1.00 60.16 103 MET A C 1
ATOM 809 O O . MET A 1 103 ? 14.617 -22.555 -17.803 1.00 60.16 103 MET A O 1
ATOM 813 N N . TYR A 1 104 ? 15.943 -21.488 -16.349 1.00 57.38 104 TYR A N 1
ATOM 814 C CA . TYR A 1 104 ? 17.121 -22.327 -16.570 1.00 57.38 104 TYR A CA 1
ATOM 815 C C . TYR A 1 104 ? 17.494 -23.041 -15.264 1.00 57.38 104 TYR A C 1
ATOM 817 O O . TYR A 1 104 ? 18.300 -22.530 -14.491 1.00 57.38 104 TYR A O 1
ATOM 825 N N . ASN A 1 105 ? 16.875 -24.193 -15.001 1.00 54.69 105 ASN A N 1
ATOM 826 C CA . ASN A 1 105 ? 17.382 -25.227 -14.091 1.00 54.69 105 ASN A CA 1
ATOM 827 C C . ASN A 1 105 ? 17.090 -26.597 -14.692 1.00 54.69 105 ASN A C 1
ATOM 829 O O . ASN A 1 105 ? 15.915 -26.816 -15.064 1.00 54.69 105 ASN A O 1
#

Sequence (105 aa):
ESLKTFPQPPNRTNLTATYGPISDLLIAAKNQKILVEVESSSGKPRDEQNNVGENAHPGKFKFVDDSEIQKEERPKSTMAAALVRKLRWSTLGLQFDWSKVCMYN

Radius of gyration: 16.53 Å; chains: 1; bounding box: 40×37×40 Å

Organism: Aegilops tauschii subsp. strangulata (NCBI:txid200361)

Secondary structure (DSSP, 8-state):
-TTTTTTSTTS-BTTHHHH-S--SHHHHHHTT-EEEEPP-------------S------SEEEE-GGG--SS---S-EEHHHHHHH---B--SSPP-GGGTTT--

pLDDT: mean 78.51, std 19.97, range [35.75, 97.0]